Protein AF-A0A3L7WZP3-F1 (afdb_monomer)

Radius of gyration: 15.07 Å; Cα contacts (8 Å, |Δi|>4): 81; chains: 1; bounding box: 32×28×41 Å

pLDDT: mean 84.24, std 12.62, range [53.72, 95.75]

Structure (mmCIF, N/CA/C/O backbone):
data_AF-A0A3L7WZP3-F1
#
_entry.id   AF-A0A3L7WZP3-F1
#
loop_
_atom_site.group_PDB
_atom_site.id
_atom_site.type_symbol
_atom_site.label_atom_id
_atom_site.label_alt_id
_atom_site.label_comp_id
_atom_site.label_asym_id
_atom_site.label_entity_id
_atom_site.label_seq_id
_atom_site.pdbx_PDB_ins_code
_atom_site.Cartn_x
_atom_site.Cartn_y
_atom_site.Cartn_z
_atom_site.occupancy
_atom_site.B_iso_or_equiv
_atom_site.auth_seq_id
_atom_site.auth_comp_id
_atom_site.auth_asym_id
_atom_site.auth_atom_id
_atom_site.pdbx_PDB_model_num
ATOM 1 N N . MET A 1 1 ? -1.949 -8.631 -20.303 1.00 67.00 1 MET A N 1
ATOM 2 C CA . MET A 1 1 ? -1.338 -8.271 -19.006 1.00 67.00 1 MET A CA 1
ATOM 3 C C . MET A 1 1 ? -0.233 -9.268 -18.730 1.00 67.00 1 MET A C 1
ATOM 5 O O . MET A 1 1 ? -0.494 -10.459 -18.847 1.00 67.00 1 MET A O 1
ATOM 9 N N . THR A 1 2 ? 0.986 -8.809 -18.454 1.00 88.00 2 THR A N 1
ATOM 10 C CA . THR A 1 2 ? 2.069 -9.702 -18.022 1.00 88.00 2 THR A CA 1
ATOM 11 C C . THR A 1 2 ? 1.753 -10.227 -16.613 1.00 88.00 2 THR A C 1
ATOM 13 O O . THR A 1 2 ? 1.104 -9.517 -15.837 1.00 88.00 2 THR A O 1
ATOM 16 N N . PRO A 1 3 ? 2.157 -11.463 -16.263 1.00 89.62 3 PRO A N 1
ATOM 17 C CA . PRO A 1 3 ? 1.891 -12.039 -14.938 1.00 89.62 3 PRO A CA 1
ATOM 18 C C . PRO A 1 3 ? 2.468 -11.181 -13.802 1.00 89.62 3 PRO A C 1
ATOM 20 O O . PRO A 1 3 ? 1.884 -11.091 -12.725 1.00 89.62 3 PRO A O 1
ATOM 23 N N . GLU A 1 4 ? 3.568 -10.483 -14.069 1.00 90.12 4 GLU A N 1
ATOM 24 C CA . GLU A 1 4 ? 4.200 -9.555 -13.135 1.00 90.12 4 GLU A CA 1
ATOM 25 C C . GLU A 1 4 ? 3.325 -8.329 -12.832 1.00 90.12 4 GLU A C 1
ATOM 27 O O . GLU A 1 4 ? 3.165 -7.959 -11.671 1.00 90.12 4 GLU A O 1
ATOM 32 N N . LEU A 1 5 ? 2.659 -7.758 -13.845 1.00 92.25 5 LEU A N 1
ATOM 33 C CA . LEU A 1 5 ? 1.726 -6.643 -13.650 1.00 92.25 5 LEU A CA 1
ATOM 34 C C . LEU A 1 5 ? 0.556 -7.041 -12.746 1.00 92.25 5 LEU A C 1
ATOM 36 O O . LEU A 1 5 ? 0.122 -6.265 -11.898 1.00 92.25 5 LEU A O 1
ATOM 40 N N . VAL A 1 6 ? 0.051 -8.265 -12.925 1.00 94.31 6 VAL A N 1
ATOM 41 C CA . VAL A 1 6 ? -1.028 -8.807 -12.091 1.00 94.31 6 VAL A CA 1
ATOM 42 C C . VAL A 1 6 ? -0.557 -8.926 -10.642 1.00 94.31 6 VAL A C 1
ATOM 44 O O . VAL A 1 6 ? -1.271 -8.499 -9.740 1.00 94.31 6 VAL A O 1
ATOM 47 N N . ALA A 1 7 ? 0.659 -9.429 -10.408 1.00 93.50 7 ALA A N 1
ATOM 48 C CA . ALA A 1 7 ? 1.233 -9.503 -9.067 1.00 93.50 7 ALA A CA 1
ATOM 49 C C . ALA A 1 7 ? 1.394 -8.115 -8.421 1.00 93.50 7 ALA A C 1
ATOM 51 O O . ALA A 1 7 ? 0.998 -7.935 -7.270 1.00 93.50 7 ALA A O 1
ATOM 52 N N . ILE A 1 8 ? 1.899 -7.122 -9.163 1.00 95.12 8 ILE A N 1
ATOM 53 C CA . ILE A 1 8 ? 2.050 -5.737 -8.685 1.00 95.12 8 ILE A CA 1
ATOM 54 C C . ILE A 1 8 ? 0.693 -5.149 -8.285 1.00 95.12 8 ILE A C 1
ATOM 56 O O . ILE A 1 8 ? 0.563 -4.583 -7.199 1.00 95.12 8 ILE A O 1
ATOM 60 N N . VAL A 1 9 ? -0.332 -5.320 -9.124 1.00 95.00 9 VAL A N 1
ATOM 61 C CA . VAL A 1 9 ? -1.686 -4.822 -8.843 1.00 95.00 9 VAL A CA 1
ATOM 62 C C . VAL A 1 9 ? -2.279 -5.507 -7.614 1.00 95.00 9 VAL A C 1
ATOM 64 O O . VAL A 1 9 ? -2.833 -4.828 -6.750 1.00 95.00 9 VAL A O 1
ATOM 67 N N . MET A 1 10 ? -2.143 -6.829 -7.492 1.00 95.75 10 MET A N 1
ATOM 68 C CA . MET A 1 10 ? -2.678 -7.576 -6.350 1.00 95.75 10 MET A CA 1
ATOM 69 C C . MET A 1 10 ? -1.976 -7.190 -5.042 1.00 95.75 10 MET A C 1
ATOM 71 O O . MET A 1 10 ? -2.652 -6.911 -4.052 1.00 95.75 10 MET A O 1
ATOM 75 N N . LEU A 1 11 ? -0.641 -7.092 -5.041 1.00 94.75 11 LEU A N 1
ATOM 76 C CA . LEU A 1 11 ? 0.141 -6.661 -3.875 1.00 94.75 11 LEU A CA 1
ATOM 77 C C . LEU A 1 11 ? -0.181 -5.219 -3.475 1.00 94.75 11 LEU A C 1
ATOM 79 O O . LEU A 1 11 ? -0.425 -4.936 -2.300 1.00 94.75 11 LEU A O 1
ATOM 83 N N . GLY A 1 12 ? -0.215 -4.315 -4.456 1.00 94.25 12 GLY A N 1
ATOM 84 C CA . GLY A 1 12 ? -0.548 -2.912 -4.243 1.00 94.25 12 GLY A CA 1
ATOM 85 C C . GLY A 1 12 ? -1.948 -2.738 -3.660 1.00 94.25 12 GLY A C 1
ATOM 86 O O . GLY A 1 12 ? -2.132 -2.003 -2.692 1.00 94.25 12 G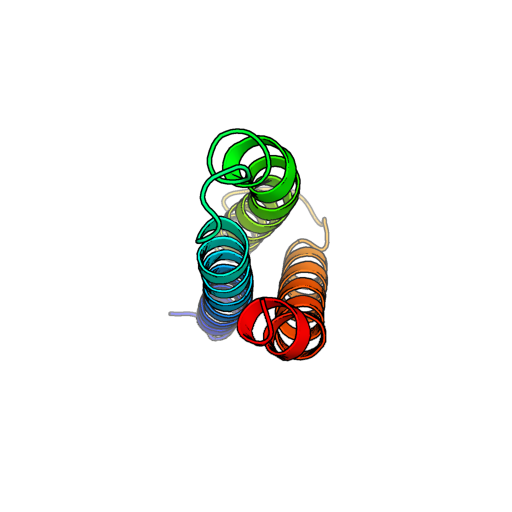LY A O 1
ATOM 87 N N . THR A 1 13 ? -2.925 -3.469 -4.197 1.00 94.75 13 THR A N 1
ATOM 88 C CA . THR A 1 13 ? -4.312 -3.423 -3.721 1.00 94.75 13 THR A CA 1
ATOM 89 C C . THR A 1 13 ? -4.431 -3.972 -2.304 1.00 94.75 13 THR A C 1
ATOM 91 O O . THR A 1 13 ? -5.039 -3.321 -1.457 1.00 94.75 13 THR A O 1
ATOM 94 N N . ALA A 1 14 ? -3.824 -5.131 -2.024 1.00 95.00 14 ALA A N 1
ATOM 95 C CA . ALA A 1 14 ? -3.892 -5.766 -0.711 1.00 95.00 14 ALA A CA 1
ATOM 96 C C . ALA A 1 14 ? -3.367 -4.837 0.393 1.00 95.00 14 ALA A C 1
ATOM 98 O O . ALA A 1 14 ? -4.101 -4.524 1.329 1.00 95.00 14 ALA A O 1
ATOM 99 N N . GLY A 1 15 ? -2.145 -4.312 0.249 1.00 92.31 15 GLY A N 1
ATOM 100 C CA . GLY A 1 15 ? -1.584 -3.431 1.274 1.00 92.31 15 GLY A CA 1
ATOM 101 C C . GLY A 1 15 ? -2.320 -2.094 1.402 1.00 92.31 15 GLY A C 1
ATOM 102 O O . GLY A 1 15 ? -2.528 -1.610 2.515 1.00 92.31 15 GLY A O 1
ATOM 103 N N . TYR A 1 16 ? -2.788 -1.516 0.288 1.00 92.62 16 TYR A N 1
ATOM 104 C CA . TYR A 1 16 ? -3.532 -0.256 0.308 1.00 92.62 16 TYR A CA 1
ATOM 105 C C . TYR A 1 16 ? -4.869 -0.409 1.039 1.00 92.62 16 TYR A C 1
ATOM 107 O O . TYR A 1 16 ? -5.197 0.398 1.912 1.00 92.62 16 TYR A O 1
ATOM 115 N N . VAL A 1 17 ? -5.632 -1.461 0.727 1.00 93.81 17 VAL A N 1
ATOM 116 C CA . VAL A 1 17 ? -6.921 -1.735 1.375 1.00 93.81 17 VAL A CA 1
ATOM 117 C C . VAL A 1 17 ? -6.720 -2.058 2.854 1.00 93.81 17 VAL A C 1
ATOM 119 O O . VAL A 1 17 ? -7.433 -1.502 3.687 1.00 93.81 17 VAL A O 1
ATOM 122 N N . SER A 1 18 ? -5.725 -2.877 3.214 1.00 91.88 18 SER A N 1
ATOM 123 C CA . SER A 1 18 ? -5.418 -3.173 4.619 1.00 91.88 18 SER A CA 1
ATOM 124 C C . SER A 1 18 ? -5.074 -1.913 5.414 1.00 91.88 18 SER A C 1
ATOM 126 O O . SER A 1 18 ? -5.638 -1.683 6.486 1.00 91.88 18 SER A O 1
ATOM 128 N N . LEU A 1 19 ? -4.195 -1.063 4.875 1.00 89.81 19 LEU A N 1
ATOM 129 C CA . LEU A 1 19 ? -3.763 0.161 5.544 1.00 89.81 19 LEU A CA 1
ATOM 130 C C . LEU A 1 19 ? -4.913 1.164 5.705 1.00 89.81 19 LEU A C 1
ATOM 132 O O . LEU A 1 19 ? -5.136 1.684 6.797 1.00 89.81 19 LEU A O 1
ATOM 136 N N . THR A 1 20 ? -5.660 1.431 4.634 1.00 88.38 20 THR A N 1
ATOM 137 C CA . THR A 1 20 ? -6.771 2.397 4.658 1.00 88.38 20 THR A CA 1
ATOM 138 C C . THR A 1 20 ? -7.919 1.938 5.553 1.00 88.38 20 THR A C 1
ATOM 140 O O . THR A 1 20 ? -8.479 2.756 6.281 1.00 88.38 20 THR A O 1
ATOM 143 N N . THR A 1 21 ? -8.215 0.636 5.579 1.00 89.88 21 THR A N 1
ATOM 144 C CA . THR A 1 21 ? -9.225 0.053 6.476 1.00 89.88 21 THR A CA 1
ATOM 145 C C . THR A 1 21 ? -8.835 0.232 7.943 1.00 89.88 21 THR A C 1
ATOM 147 O O . THR A 1 21 ? -9.642 0.706 8.748 1.00 89.88 21 THR A O 1
ATOM 150 N N . LEU A 1 22 ? -7.584 -0.081 8.301 1.00 86.06 22 LEU A N 1
ATOM 151 C CA . LEU A 1 22 ? -7.084 0.114 9.663 1.00 86.06 22 LEU A CA 1
ATOM 152 C C . LEU A 1 22 ? -7.161 1.590 10.079 1.00 86.06 22 LEU A C 1
ATOM 154 O O . LEU A 1 22 ? -7.675 1.911 11.150 1.00 86.06 22 LEU A O 1
ATOM 158 N N . LEU A 1 23 ? -6.674 2.493 9.226 1.00 83.50 23 LEU A N 1
ATOM 159 C CA . LEU A 1 23 ? -6.672 3.930 9.501 1.00 83.50 23 LEU A CA 1
ATOM 160 C C . LEU A 1 23 ? -8.090 4.499 9.627 1.00 83.50 23 LEU A C 1
ATOM 162 O O . LEU A 1 23 ? -8.333 5.336 10.497 1.00 83.50 23 LEU A O 1
ATOM 166 N N . GLY A 1 24 ? -9.031 4.027 8.806 1.00 83.06 24 GLY A N 1
ATOM 167 C CA . GLY A 1 24 ? -10.446 4.379 8.917 1.00 83.06 24 GLY A CA 1
ATOM 168 C C . GLY A 1 24 ? -11.049 3.940 10.252 1.00 83.06 24 GLY A C 1
ATOM 169 O O . GLY A 1 24 ? -11.763 4.715 10.886 1.00 83.06 24 GLY A O 1
ATOM 170 N N . THR A 1 25 ? -10.687 2.743 10.718 1.00 84.00 25 THR A N 1
ATOM 171 C CA . THR A 1 25 ? -11.147 2.193 12.004 1.00 84.00 25 THR A CA 1
ATOM 172 C C . THR A 1 25 ? -10.587 2.997 13.182 1.00 84.00 25 THR A C 1
ATOM 174 O O . THR A 1 25 ? -11.342 3.447 14.041 1.00 84.00 25 THR A O 1
ATOM 177 N N . LEU A 1 26 ? -9.279 3.284 13.178 1.00 79.50 26 LEU A N 1
ATOM 178 C CA . LEU A 1 26 ? -8.604 4.086 14.211 1.00 79.50 26 LEU A CA 1
ATOM 179 C C . LEU A 1 26 ? -9.059 5.559 14.237 1.00 79.50 26 LEU A C 1
ATOM 181 O O . LEU A 1 26 ? -9.005 6.214 15.279 1.00 79.50 26 LEU A O 1
ATOM 185 N N . GLY A 1 27 ? -9.489 6.098 13.094 1.00 70.81 27 GLY A N 1
ATOM 186 C CA . GLY A 1 27 ? -9.943 7.482 12.940 1.00 70.81 27 GLY A CA 1
ATOM 187 C C . GLY A 1 27 ? -11.392 7.747 13.370 1.00 70.81 27 GLY A C 1
ATOM 188 O O . GLY A 1 27 ? -11.843 8.888 13.262 1.00 70.81 27 GLY A O 1
ATOM 189 N N . SER A 1 28 ? -12.121 6.730 13.841 1.00 68.12 28 SER A N 1
ATOM 190 C CA . SER A 1 28 ? -13.542 6.822 14.215 1.00 68.12 28 SER A CA 1
ATOM 191 C C . SER A 1 28 ? -13.802 7.547 15.551 1.00 68.12 28 SER A C 1
ATOM 193 O O . SER A 1 28 ? -14.912 8.024 15.786 1.00 68.12 28 SER A O 1
ATOM 195 N N . GLY A 1 29 ? -12.780 7.714 16.401 1.00 65.00 29 GLY A N 1
ATOM 196 C CA . GLY A 1 29 ? -12.902 8.374 17.706 1.00 65.00 29 GLY A CA 1
ATOM 197 C C . GLY A 1 29 ? -13.016 9.917 17.647 1.00 65.00 29 GLY A C 1
ATOM 198 O O . GLY A 1 29 ? -12.296 10.569 16.880 1.00 65.00 29 GLY A O 1
ATOM 199 N N . PRO A 1 30 ? -13.837 10.552 18.513 1.00 57.28 30 PRO A N 1
ATOM 200 C CA . PRO A 1 30 ? -14.219 11.972 18.419 1.00 57.28 30 PRO A CA 1
ATOM 201 C C . PRO A 1 30 ? -13.089 12.996 18.649 1.00 57.28 30 PRO A C 1
ATOM 203 O O . PRO A 1 30 ? -13.256 14.166 18.316 1.00 57.28 30 PRO A O 1
ATOM 206 N N . ARG A 1 31 ? -11.925 12.590 19.178 1.00 57.41 31 ARG A N 1
ATOM 207 C CA . ARG A 1 31 ? -10.778 13.484 19.466 1.00 57.41 31 ARG A CA 1
ATOM 208 C C . ARG A 1 31 ? -9.548 13.229 18.581 1.00 57.41 31 ARG A C 1
ATOM 210 O O . ARG A 1 31 ? -8.551 13.933 18.687 1.00 57.41 31 ARG A O 1
ATOM 217 N N . THR A 1 32 ? -9.641 12.247 17.687 1.00 54.81 32 THR A N 1
ATOM 218 C CA . THR A 1 32 ? -8.499 11.626 16.995 1.00 54.81 32 THR A CA 1
ATOM 219 C C . THR A 1 32 ? -8.500 11.893 15.479 1.00 54.81 32 THR A C 1
ATOM 221 O O . THR A 1 32 ? -7.460 11.843 14.816 1.00 54.81 32 THR A O 1
ATOM 224 N N . ARG A 1 33 ? -9.668 12.265 14.935 1.00 54.22 33 ARG A N 1
ATOM 225 C CA . ARG A 1 33 ? -9.954 12.455 13.502 1.00 54.22 33 ARG A CA 1
ATOM 226 C C . ARG A 1 33 ? -9.115 13.540 12.808 1.00 54.22 33 ARG A C 1
ATOM 228 O O . ARG A 1 33 ? -8.938 13.477 11.597 1.00 54.22 33 ARG A O 1
ATOM 235 N N . ALA A 1 34 ? -8.594 14.518 13.553 1.00 53.72 34 ALA A N 1
ATOM 236 C CA . ALA A 1 34 ? -7.903 15.679 12.983 1.00 53.72 34 ALA A CA 1
ATOM 237 C C . ALA A 1 34 ? -6.389 15.484 12.768 1.00 53.72 34 ALA A C 1
ATOM 239 O O . ALA A 1 34 ? -5.803 16.209 11.970 1.00 53.72 34 ALA A O 1
ATOM 240 N N . VAL A 1 35 ? -5.750 14.523 13.453 1.00 54.47 35 VAL A N 1
ATOM 241 C CA . VAL A 1 35 ? -4.275 14.411 13.459 1.00 54.47 35 VAL A CA 1
ATOM 242 C C . VAL A 1 35 ? -3.776 13.034 13.015 1.00 54.47 35 VAL A C 1
ATOM 244 O O . VAL A 1 35 ? -2.784 12.974 12.295 1.00 54.47 35 VAL A O 1
ATOM 247 N N . LEU A 1 36 ? -4.459 11.927 13.352 1.00 55.44 36 LEU A N 1
ATOM 248 C CA . LEU A 1 36 ? -3.959 10.587 12.995 1.00 55.44 36 LEU A CA 1
ATOM 249 C C . LEU A 1 36 ? -3.988 10.303 11.487 1.00 55.44 36 LEU A C 1
ATOM 251 O O . LEU A 1 36 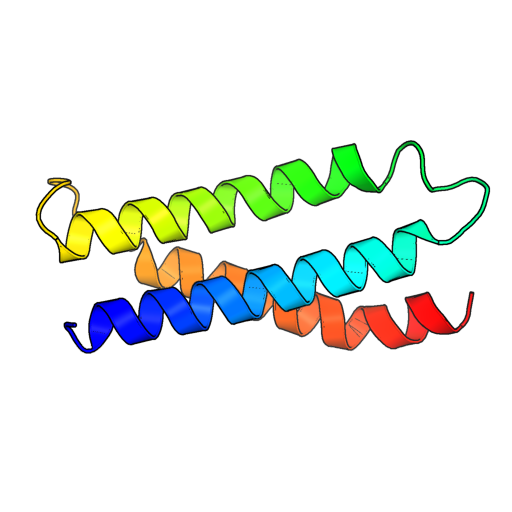? -3.061 9.678 10.976 1.00 55.44 36 LEU A O 1
ATOM 255 N N . LEU A 1 37 ? -5.018 10.764 10.770 1.00 57.03 37 LEU A N 1
ATOM 256 C CA . LEU A 1 37 ? -5.167 10.471 9.341 1.00 57.03 37 LEU A CA 1
ATOM 257 C C . LEU A 1 37 ? -4.071 11.142 8.489 1.00 57.03 37 LEU A C 1
ATOM 259 O O . LEU A 1 37 ? -3.397 10.425 7.760 1.00 57.03 37 LEU A O 1
ATOM 263 N N . PRO A 1 38 ? -3.792 12.455 8.590 1.00 57.94 38 PRO A N 1
ATOM 264 C CA . PRO A 1 38 ? -2.755 13.076 7.762 1.00 57.94 38 PRO A CA 1
ATOM 265 C C . PRO A 1 38 ? -1.333 12.680 8.178 1.00 57.94 38 PRO A C 1
ATOM 267 O O . PRO A 1 38 ? -0.484 12.467 7.315 1.00 57.94 38 PRO A O 1
ATOM 270 N N . VAL A 1 39 ? -1.071 12.563 9.488 1.00 65.00 39 VAL A N 1
ATOM 271 C CA . VAL A 1 39 ? 0.287 12.335 10.012 1.00 65.00 39 VAL A CA 1
ATOM 272 C C . VAL A 1 39 ? 0.759 10.904 9.798 1.00 65.00 39 VAL A C 1
ATOM 274 O O . VAL A 1 39 ? 1.936 10.721 9.525 1.00 65.00 39 VAL A O 1
ATOM 277 N N . MET A 1 40 ? -0.115 9.898 9.908 1.00 63.41 40 MET A N 1
ATOM 278 C CA . MET A 1 40 ? 0.287 8.495 9.735 1.00 63.41 40 MET A CA 1
ATOM 279 C C . MET A 1 40 ? -0.006 7.969 8.328 1.00 63.41 40 MET A C 1
ATOM 281 O O . MET A 1 40 ? 0.818 7.246 7.774 1.00 63.41 40 MET A O 1
ATOM 285 N N . ALA A 1 41 ? -1.138 8.336 7.711 1.00 70.56 41 ALA A N 1
ATOM 286 C CA . ALA A 1 41 ? -1.489 7.791 6.397 1.00 70.56 41 ALA A CA 1
ATOM 287 C C . ALA A 1 41 ? -0.515 8.252 5.313 1.00 70.56 41 ALA A C 1
ATOM 289 O O . ALA A 1 41 ? -0.092 7.444 4.494 1.00 70.56 41 ALA A O 1
ATOM 290 N N . LEU A 1 42 ? -0.136 9.534 5.319 1.00 76.81 42 LEU A N 1
ATOM 291 C CA . LEU A 1 42 ? 0.745 10.104 4.304 1.00 76.81 42 LEU A CA 1
ATOM 292 C C . LEU A 1 42 ? 2.135 9.433 4.271 1.00 76.81 42 LEU A C 1
ATOM 294 O O . LEU A 1 42 ? 2.499 8.925 3.210 1.00 76.81 42 LEU A O 1
ATOM 298 N N . PRO A 1 43 ? 2.905 9.345 5.377 1.00 82.75 43 PRO A N 1
ATOM 299 C CA . PRO A 1 43 ? 4.235 8.730 5.342 1.00 82.75 43 PRO A CA 1
ATOM 300 C C . PRO A 1 43 ? 4.215 7.227 5.051 1.00 82.75 43 PRO A C 1
ATOM 302 O O . PRO A 1 43 ? 5.228 6.695 4.612 1.00 82.75 43 PRO A O 1
ATOM 305 N N . LEU A 1 44 ? 3.091 6.543 5.276 1.00 81.75 44 LEU A N 1
ATOM 306 C CA . LEU A 1 44 ? 2.955 5.109 5.015 1.00 81.75 44 LEU A CA 1
ATOM 307 C C . LEU A 1 44 ? 2.473 4.811 3.590 1.00 81.75 44 LEU A C 1
ATOM 309 O O . LEU A 1 44 ? 2.993 3.906 2.940 1.00 81.75 44 LEU A O 1
ATOM 313 N N . LEU A 1 45 ? 1.512 5.585 3.078 1.00 86.94 45 LEU A N 1
ATOM 314 C CA . LEU A 1 45 ? 0.959 5.399 1.735 1.00 86.94 45 LEU A CA 1
ATOM 315 C C . LEU A 1 45 ? 1.922 5.852 0.642 1.00 86.94 45 LEU A C 1
ATOM 317 O O . LEU A 1 45 ? 2.033 5.184 -0.381 1.00 86.94 45 LEU A O 1
ATOM 321 N N . VAL A 1 46 ? 2.623 6.971 0.843 1.00 91.12 46 VAL A N 1
ATOM 322 C CA . VAL A 1 46 ? 3.541 7.533 -0.159 1.00 91.12 46 VAL A CA 1
ATOM 323 C C . VAL A 1 46 ? 4.599 6.525 -0.629 1.00 91.12 46 VAL A C 1
ATOM 325 O O . VAL A 1 46 ? 4.668 6.292 -1.836 1.00 91.12 46 VAL A O 1
ATOM 328 N N . PRO A 1 47 ? 5.402 5.885 0.243 1.00 91.75 47 PRO A N 1
ATOM 329 C CA . PRO A 1 47 ? 6.421 4.942 -0.213 1.00 91.75 47 PRO A CA 1
ATOM 330 C C . PRO A 1 47 ? 5.814 3.717 -0.903 1.00 91.75 47 PRO A C 1
ATOM 332 O O . PRO A 1 47 ? 6.375 3.236 -1.887 1.00 91.75 47 PRO A O 1
ATOM 335 N N . MET A 1 48 ? 4.643 3.255 -0.457 1.00 92.62 48 MET A N 1
ATOM 336 C CA . MET A 1 48 ? 3.936 2.147 -1.096 1.00 92.62 48 MET A CA 1
ATOM 337 C C . MET A 1 48 ? 3.459 2.509 -2.512 1.00 92.62 48 MET A C 1
ATOM 339 O O . MET A 1 48 ? 3.652 1.735 -3.448 1.00 92.62 48 MET A O 1
ATOM 343 N N . LEU A 1 49 ? 2.882 3.702 -2.689 1.00 93.12 49 LEU A N 1
ATOM 344 C CA . LEU A 1 49 ? 2.456 4.205 -3.996 1.00 93.12 49 LEU A CA 1
ATOM 345 C C . LEU A 1 49 ? 3.650 4.409 -4.933 1.00 93.12 49 LEU A C 1
ATOM 347 O O . LEU A 1 49 ? 3.582 4.025 -6.098 1.00 93.12 49 LEU A O 1
ATOM 351 N N . ILE A 1 50 ? 4.759 4.954 -4.425 1.00 94.12 50 ILE A N 1
ATOM 352 C CA . ILE A 1 50 ? 5.999 5.099 -5.196 1.00 94.12 50 ILE A CA 1
ATOM 353 C C . ILE A 1 50 ? 6.498 3.725 -5.651 1.00 94.12 50 ILE A C 1
ATOM 355 O O . ILE A 1 50 ? 6.809 3.564 -6.829 1.00 94.12 50 ILE A O 1
ATOM 359 N N . ALA A 1 51 ? 6.528 2.732 -4.757 1.00 94.44 51 ALA A N 1
ATOM 360 C CA . ALA A 1 51 ? 6.941 1.374 -5.092 1.00 94.44 51 ALA A CA 1
ATOM 361 C C . ALA A 1 51 ? 6.056 0.761 -6.186 1.00 94.44 51 ALA A C 1
ATOM 363 O O . ALA A 1 51 ? 6.578 0.189 -7.138 1.00 94.44 51 ALA A O 1
ATOM 364 N N . ALA A 1 52 ? 4.734 0.938 -6.100 1.00 94.44 52 ALA A N 1
ATOM 365 C CA . ALA A 1 52 ? 3.792 0.435 -7.098 1.00 94.44 52 ALA A CA 1
ATOM 366 C C . ALA A 1 52 ? 3.971 1.103 -8.470 1.00 94.44 52 ALA A C 1
ATOM 368 O O . ALA A 1 52 ? 4.042 0.411 -9.486 1.00 94.44 52 ALA A O 1
ATOM 369 N N . VAL A 1 53 ? 4.086 2.436 -8.511 1.00 95.12 53 VAL A N 1
ATOM 370 C CA . VAL A 1 53 ? 4.282 3.188 -9.763 1.00 95.12 53 VAL A CA 1
ATOM 371 C C . VAL A 1 53 ? 5.619 2.831 -10.405 1.00 95.12 53 VAL A C 1
ATOM 373 O O . VAL A 1 53 ? 5.671 2.592 -11.610 1.00 95.12 53 VAL A O 1
ATOM 376 N N . ARG A 1 54 ? 6.691 2.758 -9.609 1.00 94.69 54 ARG A N 1
ATOM 377 C CA . ARG A 1 54 ? 8.025 2.396 -10.094 1.00 94.69 54 ARG A CA 1
ATOM 378 C C . ARG A 1 54 ? 8.076 0.960 -10.594 1.00 94.69 54 ARG A C 1
ATOM 380 O O . ARG A 1 54 ? 8.457 0.761 -11.736 1.00 94.69 54 ARG A O 1
ATOM 387 N N . ALA A 1 55 ? 7.584 -0.003 -9.814 1.00 92.94 55 ALA A N 1
ATOM 388 C CA . ALA A 1 55 ? 7.499 -1.398 -10.241 1.00 92.94 55 ALA A CA 1
ATOM 389 C C . ALA A 1 55 ? 6.710 -1.537 -11.551 1.00 92.94 55 ALA A C 1
ATOM 391 O O . ALA A 1 55 ? 7.160 -2.195 -12.480 1.00 92.94 55 ALA A O 1
ATOM 392 N N . THR A 1 56 ? 5.566 -0.856 -11.667 1.00 93.19 56 THR A N 1
ATOM 393 C CA . THR A 1 56 ? 4.767 -0.883 -12.900 1.00 93.19 56 THR A CA 1
ATOM 394 C C . THR A 1 56 ? 5.547 -0.305 -14.080 1.00 93.19 56 THR A C 1
ATOM 396 O O . THR A 1 56 ? 5.593 -0.918 -15.141 1.00 93.19 56 THR A O 1
ATOM 399 N N . GLY A 1 57 ?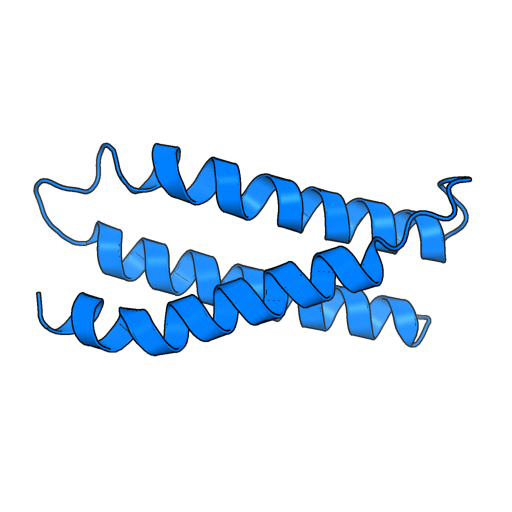 6.188 0.855 -13.926 1.00 92.38 57 GLY A N 1
ATOM 400 C CA . GLY A 1 57 ? 6.937 1.455 -15.028 1.00 92.38 57 GLY A CA 1
ATOM 401 C C . GLY A 1 57 ? 8.189 0.669 -15.424 1.00 92.38 57 GLY A C 1
ATOM 402 O O . GLY A 1 57 ? 8.467 0.583 -16.616 1.00 92.38 57 GLY A O 1
ATOM 403 N N . ASP A 1 58 ? 8.882 0.036 -14.476 1.00 91.38 58 ASP A N 1
ATOM 404 C CA . ASP A 1 58 ? 10.020 -0.849 -14.754 1.00 91.38 58 ASP A CA 1
ATOM 405 C C . ASP A 1 58 ? 9.573 -2.052 -15.600 1.00 91.38 58 ASP A C 1
ATOM 407 O O . ASP A 1 58 ? 10.167 -2.331 -16.640 1.00 91.38 58 ASP A O 1
ATOM 411 N N . THR A 1 59 ? 8.452 -2.699 -15.248 1.00 90.19 59 THR A N 1
ATOM 412 C CA . THR A 1 59 ? 7.900 -3.817 -16.048 1.00 90.19 59 THR A CA 1
ATOM 413 C C . THR A 1 59 ? 7.424 -3.412 -17.443 1.00 90.19 59 THR A C 1
ATOM 415 O O . THR A 1 59 ? 7.321 -4.251 -18.337 1.00 90.19 59 THR A O 1
ATOM 418 N N . LEU A 1 60 ? 7.125 -2.126 -17.640 1.00 90.94 60 LEU A N 1
ATOM 419 C CA . LEU A 1 60 ? 6.747 -1.556 -18.932 1.00 90.94 60 LEU A CA 1
ATOM 420 C C . LEU A 1 60 ? 7.953 -0.984 -19.698 1.00 90.94 60 LEU A C 1
ATOM 422 O O . LEU A 1 60 ? 7.772 -0.458 -20.794 1.00 90.94 60 LEU A O 1
ATOM 426 N N . GLY A 1 61 ? 9.168 -1.060 -19.140 1.00 89.00 61 GLY A N 1
ATOM 427 C CA . GLY A 1 61 ? 10.383 -0.494 -19.735 1.00 89.00 61 GLY A CA 1
ATOM 428 C C . GLY A 1 61 ? 10.399 1.038 -19.789 1.00 89.00 61 GLY A C 1
ATOM 429 O O . GLY A 1 61 ? 11.140 1.620 -20.577 1.00 89.00 61 GLY A O 1
ATOM 430 N N . LEU A 1 62 ? 9.567 1.706 -18.984 1.00 87.44 62 LEU A N 1
ATOM 431 C CA . LEU A 1 62 ? 9.442 3.170 -18.941 1.00 87.44 62 LEU A CA 1
ATOM 432 C C . LEU A 1 62 ? 10.525 3.829 -18.083 1.00 87.44 62 LEU A C 1
ATOM 434 O O . LEU A 1 62 ? 10.816 5.015 -18.238 1.00 87.44 62 LEU A O 1
ATOM 438 N N . PHE A 1 63 ? 11.107 3.069 -17.162 1.00 82.38 63 PHE A N 1
ATOM 439 C CA . PHE A 1 63 ? 12.159 3.517 -16.264 1.00 82.38 63 PHE A CA 1
ATOM 440 C C . PHE A 1 63 ? 13.387 2.620 -16.457 1.00 82.38 63 PHE A C 1
ATOM 442 O O . PHE A 1 63 ? 13.268 1.407 -16.573 1.00 82.38 63 PHE A O 1
ATOM 449 N N . GLY A 1 64 ? 14.575 3.225 -16.523 1.00 71.88 64 GLY A N 1
ATOM 450 C CA . GLY A 1 64 ? 15.840 2.519 -16.773 1.00 71.88 64 GLY A CA 1
ATOM 451 C C . GLY A 1 64 ? 16.604 2.121 -15.508 1.00 71.88 64 GLY A C 1
ATOM 452 O O . GLY A 1 64 ? 17.829 2.072 -15.547 1.00 71.88 64 GLY A O 1
ATOM 453 N N . GLY A 1 65 ? 15.923 1.955 -14.369 1.00 73.50 65 GLY A N 1
ATOM 454 C CA . GLY A 1 65 ? 16.560 1.620 -13.092 1.00 73.50 65 GLY A CA 1
ATOM 455 C C . GLY A 1 65 ? 16.426 0.136 -12.751 1.00 73.50 65 GLY A C 1
ATOM 456 O O . GLY A 1 65 ? 15.384 -0.449 -12.995 1.00 73.50 65 GLY A O 1
ATOM 457 N N . GLU A 1 66 ? 17.452 -0.455 -12.133 1.00 76.88 66 GLU A N 1
ATOM 458 C CA . GLU A 1 66 ? 17.440 -1.851 -11.644 1.00 76.88 66 GLU A CA 1
ATOM 459 C C . GLU A 1 66 ? 17.030 -1.961 -10.162 1.00 76.88 66 GLU A C 1
ATOM 461 O O . GLU A 1 66 ? 17.334 -2.936 -9.471 1.00 76.88 66 GLU A O 1
ATOM 466 N N . ALA A 1 67 ? 16.392 -0.926 -9.616 1.00 86.56 67 ALA A N 1
ATOM 467 C CA . ALA A 1 67 ? 16.040 -0.922 -8.204 1.00 86.56 67 ALA A CA 1
ATOM 468 C C . ALA A 1 67 ? 14.914 -1.942 -7.921 1.00 86.56 67 ALA A C 1
ATOM 470 O O . ALA A 1 67 ? 13.975 -2.064 -8.707 1.00 86.56 67 ALA A O 1
ATOM 471 N N . PRO A 1 68 ? 14.955 -2.666 -6.785 1.00 91.75 68 PRO A N 1
ATOM 472 C CA . PRO A 1 68 ? 14.033 -3.766 -6.506 1.00 91.75 68 PRO A CA 1
ATOM 473 C C . PRO A 1 68 ? 12.666 -3.260 -6.005 1.00 91.75 68 PRO A C 1
ATOM 475 O O . PRO A 1 68 ? 12.242 -3.550 -4.884 1.00 91.75 68 PRO A O 1
ATOM 478 N N . TRP A 1 69 ? 11.951 -2.489 -6.827 1.00 93.81 69 TRP A N 1
ATOM 479 C CA . TRP A 1 69 ? 10.681 -1.856 -6.450 1.00 93.81 69 TRP A CA 1
ATOM 480 C C . TRP A 1 69 ? 9.568 -2.857 -6.153 1.00 93.81 69 TRP A C 1
ATOM 482 O O . TRP A 1 69 ? 8.765 -2.613 -5.256 1.00 93.81 69 TRP A O 1
ATOM 492 N N . VAL A 1 70 ? 9.543 -4.005 -6.839 1.00 91.94 70 VAL A N 1
ATOM 493 C CA . VAL A 1 70 ? 8.593 -5.094 -6.549 1.00 91.94 70 VAL A CA 1
ATOM 494 C C . VAL A 1 70 ? 8.818 -5.645 -5.138 1.00 91.94 70 VAL A C 1
ATOM 496 O O . VAL A 1 70 ? 7.857 -5.873 -4.405 1.00 91.94 70 VAL A O 1
ATOM 499 N N . MET A 1 71 ? 10.080 -5.798 -4.718 1.00 93.75 71 MET A N 1
ATOM 500 C CA . MET A 1 71 ? 10.413 -6.229 -3.358 1.00 93.75 71 MET A CA 1
ATOM 501 C C . MET A 1 71 ? 9.987 -5.176 -2.334 1.00 93.75 71 MET A C 1
ATOM 503 O O . MET A 1 71 ? 9.372 -5.519 -1.328 1.00 93.75 71 MET A O 1
ATOM 507 N N . LEU A 1 72 ? 10.254 -3.893 -2.607 1.00 94.12 72 LEU A N 1
ATOM 508 C CA . LEU A 1 72 ? 9.817 -2.788 -1.752 1.00 94.12 72 LEU A CA 1
ATOM 509 C C . LEU A 1 72 ? 8.287 -2.776 -1.598 1.00 94.12 72 LEU A C 1
ATOM 511 O O . LEU A 1 72 ? 7.782 -2.686 -0.481 1.00 94.12 72 LEU A O 1
ATOM 515 N N . LEU A 1 73 ? 7.551 -2.928 -2.704 1.00 94.69 73 LEU A N 1
ATOM 516 C CA . LEU A 1 73 ? 6.092 -3.022 -2.702 1.00 94.69 73 LEU A CA 1
ATOM 517 C C . LEU A 1 73 ? 5.617 -4.219 -1.876 1.00 94.69 73 LEU A C 1
ATOM 519 O O . LEU A 1 73 ? 4.710 -4.071 -1.062 1.00 94.69 73 LEU A O 1
ATOM 523 N N . GLY A 1 74 ? 6.247 -5.383 -2.051 1.00 95.50 74 GLY A N 1
ATOM 524 C CA . GLY A 1 74 ? 5.948 -6.589 -1.283 1.00 95.50 74 GLY A CA 1
ATOM 525 C C . GLY A 1 74 ? 6.160 -6.398 0.220 1.00 95.50 74 GLY A C 1
ATOM 526 O O . GLY A 1 74 ? 5.293 -6.769 1.009 1.00 95.50 74 GLY A O 1
ATOM 527 N N . VAL A 1 75 ? 7.260 -5.753 0.623 1.00 95.31 75 VAL A N 1
ATOM 528 C CA . VAL A 1 75 ? 7.540 -5.428 2.031 1.00 95.31 75 VAL A CA 1
ATOM 529 C C . VAL A 1 75 ? 6.471 -4.498 2.600 1.00 95.31 75 VAL A C 1
ATOM 531 O O . VAL A 1 75 ? 5.934 -4.783 3.668 1.00 95.31 75 VAL A O 1
ATOM 534 N N . PHE A 1 76 ? 6.109 -3.425 1.890 1.00 93.50 76 PHE A N 1
ATOM 535 C CA . PHE A 1 76 ? 5.060 -2.508 2.346 1.00 93.50 76 PHE A CA 1
ATOM 536 C C . PHE A 1 76 ? 3.680 -3.167 2.393 1.00 93.50 76 PHE A C 1
ATOM 538 O O . PHE A 1 76 ? 2.931 -2.947 3.347 1.00 93.50 76 PHE A O 1
ATOM 545 N N . ALA A 1 77 ? 3.344 -4.000 1.407 1.00 94.50 77 ALA A N 1
ATOM 546 C CA . ALA A 1 77 ?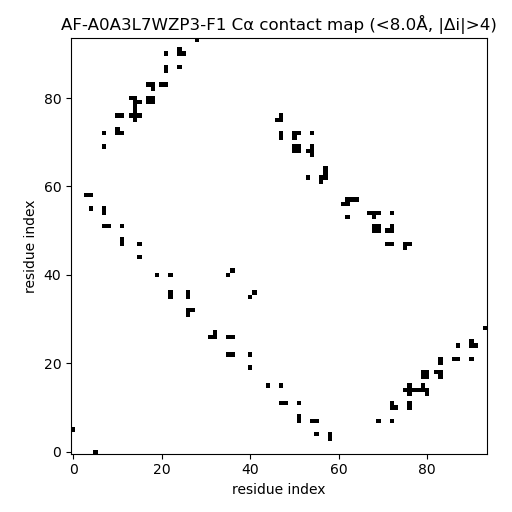 2.086 -4.736 1.372 1.00 94.50 77 ALA A CA 1
ATOM 547 C C . ALA A 1 77 ? 1.980 -5.724 2.541 1.00 94.50 77 ALA A C 1
ATOM 549 O O . ALA A 1 77 ? 0.966 -5.759 3.238 1.00 94.50 77 ALA A O 1
ATOM 550 N N . LEU A 1 78 ? 3.047 -6.475 2.813 1.00 9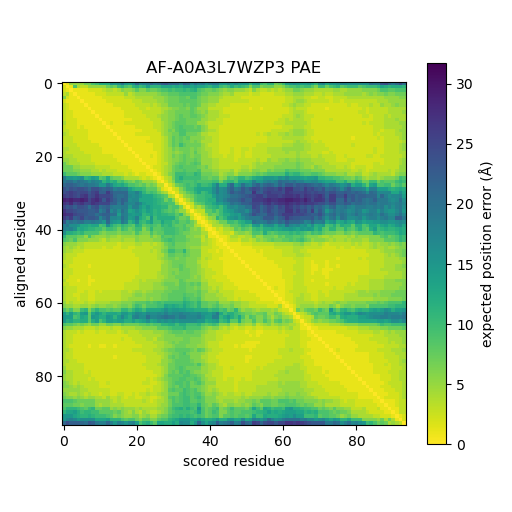5.25 78 LEU A N 1
ATOM 551 C CA . LEU A 1 78 ? 3.092 -7.401 3.938 1.00 95.25 78 LEU A CA 1
ATOM 552 C C . LEU A 1 78 ? 3.023 -6.654 5.272 1.00 95.25 78 LEU A C 1
ATOM 554 O O . LEU A 1 78 ? 2.198 -6.983 6.121 1.00 95.25 78 LEU A O 1
ATOM 558 N N . TRP A 1 79 ? 3.849 -5.622 5.445 1.00 93.75 79 TRP A N 1
ATOM 559 C CA . TRP A 1 79 ? 3.897 -4.826 6.668 1.00 93.75 79 TRP A CA 1
ATOM 560 C C . TRP A 1 79 ? 2.543 -4.177 6.987 1.00 93.75 79 TRP A C 1
ATOM 562 O O . TRP A 1 79 ? 2.076 -4.264 8.123 1.00 93.75 79 TRP A O 1
ATOM 572 N N . SER A 1 80 ? 1.883 -3.575 5.993 1.00 90.38 80 SER A N 1
ATOM 573 C CA . SER A 1 80 ? 0.566 -2.948 6.170 1.00 90.38 80 SER A CA 1
ATOM 574 C C . SER A 1 80 ? -0.521 -3.970 6.494 1.00 90.38 80 SER A C 1
ATOM 576 O O . SER A 1 80 ? -1.334 -3.725 7.384 1.00 90.38 80 SER A O 1
ATOM 578 N N . THR A 1 81 ? -0.502 -5.135 5.843 1.00 93.31 81 THR A N 1
ATOM 579 C CA . THR A 1 81 ? -1.445 -6.228 6.118 1.00 93.31 81 THR A CA 1
ATOM 580 C C . THR A 1 81 ? -1.264 -6.781 7.531 1.00 93.31 81 THR A C 1
ATOM 582 O O . THR A 1 81 ? -2.236 -6.897 8.272 1.00 93.31 81 THR A O 1
ATOM 585 N N . LEU A 1 82 ? -0.026 -7.070 7.947 1.00 94.38 82 LEU A N 1
ATOM 586 C CA . LEU A 1 82 ? 0.271 -7.567 9.295 1.00 94.38 82 LEU A CA 1
ATOM 587 C C . LEU A 1 82 ? -0.108 -6.546 10.368 1.00 94.38 82 LEU A C 1
ATOM 589 O O . LEU A 1 82 ? -0.751 -6.892 11.357 1.00 94.38 82 LEU A O 1
ATOM 593 N N . THR A 1 83 ? 0.246 -5.280 10.149 1.00 88.12 83 THR A N 1
ATOM 594 C CA . THR A 1 83 ? -0.098 -4.183 11.058 1.00 88.12 83 THR A CA 1
ATOM 595 C C . THR A 1 83 ? -1.613 -4.037 11.180 1.00 88.12 83 THR A C 1
ATOM 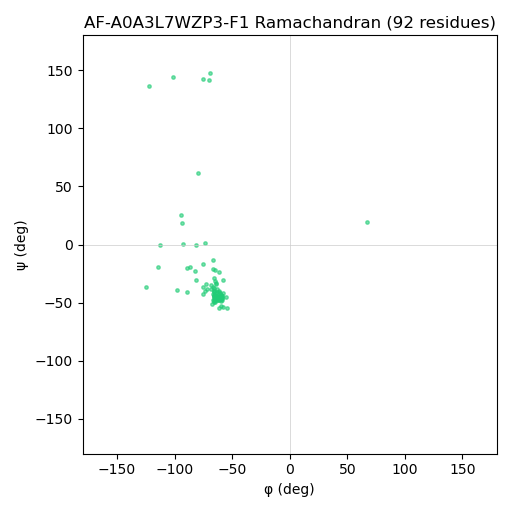597 O O . THR A 1 83 ? -2.116 -3.892 12.291 1.00 88.12 83 THR A O 1
ATOM 600 N N . ALA A 1 84 ? -2.349 -4.142 10.068 1.00 89.00 84 ALA A N 1
ATOM 601 C CA . ALA A 1 84 ? -3.806 -4.156 10.079 1.00 89.00 84 ALA A CA 1
ATOM 602 C C . ALA A 1 84 ? -4.350 -5.326 10.902 1.00 89.00 84 ALA A C 1
ATOM 604 O O . ALA A 1 84 ? -5.102 -5.087 11.835 1.00 89.00 84 ALA A O 1
ATOM 605 N N . VAL A 1 85 ? -3.926 -6.564 10.640 1.00 91.75 85 VAL A N 1
ATOM 606 C CA . VAL A 1 85 ? -4.409 -7.751 11.373 1.00 91.75 85 VAL A CA 1
ATOM 607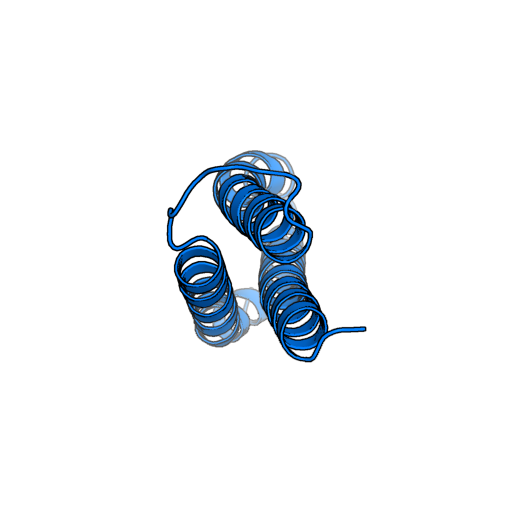 C C . VAL A 1 85 ? -4.152 -7.648 12.880 1.00 91.75 85 VAL A C 1
ATOM 609 O O . VAL A 1 85 ? -5.027 -7.989 13.671 1.00 91.75 85 VAL A O 1
ATOM 612 N N . ILE A 1 86 ? -2.978 -7.158 13.286 1.00 90.81 86 ILE A N 1
ATOM 613 C CA . ILE A 1 86 ? -2.593 -7.065 14.702 1.00 90.81 86 ILE A CA 1
ATOM 614 C C . ILE A 1 86 ? -3.313 -5.914 15.414 1.00 90.81 86 ILE A C 1
ATOM 616 O O . ILE A 1 86 ? -3.745 -6.073 16.553 1.00 90.81 86 ILE A O 1
ATOM 620 N N . LEU A 1 87 ? -3.427 -4.745 14.775 1.00 87.31 87 LEU A N 1
ATOM 621 C CA . LEU A 1 87 ? -3.991 -3.552 15.413 1.00 87.31 87 LEU A CA 1
ATOM 622 C C . LEU A 1 87 ? -5.514 -3.462 15.300 1.00 87.31 87 LEU A C 1
ATOM 624 O O . LEU A 1 87 ? -6.120 -2.735 16.083 1.00 87.31 87 LEU A O 1
ATOM 628 N N . PHE A 1 88 ? -6.145 -4.174 14.363 1.00 84.44 88 PHE A N 1
ATOM 629 C CA . PHE A 1 88 ? -7.594 -4.107 14.160 1.00 84.44 88 PHE A CA 1
ATOM 630 C C . PHE A 1 88 ? -8.411 -4.493 15.408 1.00 84.44 88 PHE A C 1
ATOM 632 O O . PHE A 1 88 ? -9.317 -3.735 15.744 1.00 84.44 88 PHE A O 1
ATOM 639 N N . PRO A 1 89 ? -8.091 -5.564 16.166 1.00 85.38 89 PRO A N 1
ATOM 640 C CA . PRO A 1 89 ? -8.800 -5.881 17.411 1.00 85.38 89 PRO A CA 1
ATOM 641 C C . PRO A 1 89 ? -8.726 -4.745 18.441 1.00 85.38 89 PRO A C 1
ATOM 643 O O . PRO A 1 89 ? 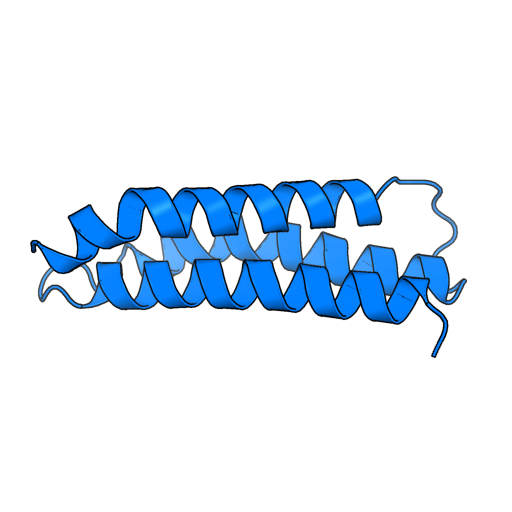-9.747 -4.329 18.979 1.00 85.38 89 PRO A O 1
ATOM 646 N N . LEU A 1 90 ? -7.534 -4.161 18.625 1.00 80.94 90 LEU A N 1
ATOM 647 C CA . LEU A 1 90 ? -7.324 -3.017 19.520 1.00 80.94 90 LEU A CA 1
ATOM 648 C C . LEU A 1 90 ? -8.068 -1.759 19.042 1.00 80.94 90 LEU A C 1
ATOM 650 O O . LEU A 1 90 ? -8.448 -0.914 19.850 1.00 80.94 90 LEU A O 1
ATOM 654 N N . ALA A 1 91 ? -8.230 -1.603 17.727 1.00 78.00 91 ALA A N 1
ATOM 655 C CA . ALA A 1 91 ? -8.966 -0.496 17.132 1.00 78.00 91 ALA A CA 1
ATOM 656 C C . ALA A 1 91 ? -10.484 -0.630 17.329 1.00 78.00 91 ALA A C 1
ATOM 658 O O . ALA A 1 91 ? -11.147 0.390 17.471 1.00 78.00 91 ALA A O 1
ATOM 659 N N . VAL A 1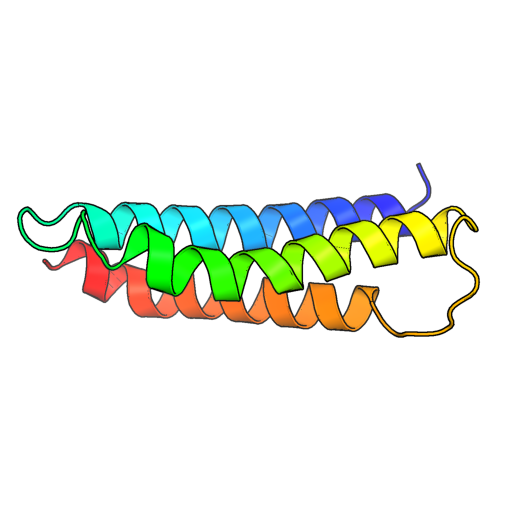 92 ? -11.016 -1.859 17.331 1.00 79.12 92 VAL A N 1
ATOM 660 C CA . VAL A 1 92 ? -12.452 -2.156 17.490 1.00 79.12 92 VAL A CA 1
ATOM 661 C C . VAL A 1 92 ? -12.898 -2.133 18.954 1.00 79.12 92 VAL A C 1
ATOM 663 O O . VAL A 1 92 ? -14.040 -1.793 19.233 1.00 79.12 92 VAL A O 1
ATOM 666 N N . GLU A 1 93 ? -12.018 -2.469 19.898 1.00 73.56 93 GLU A N 1
ATOM 667 C CA . GLU A 1 93 ? -12.320 -2.448 21.340 1.00 73.56 93 GLU A CA 1
ATOM 668 C C . GLU A 1 93 ? -12.402 -1.031 21.955 1.00 73.56 93 GLU A C 1
ATOM 670 O O . GLU A 1 93 ? -12.619 -0.901 23.161 1.00 73.56 93 GLU A O 1
ATOM 675 N N . ARG A 1 94 ? -12.227 0.032 21.158 1.00 56.75 94 ARG A N 1
ATOM 676 C CA . ARG A 1 94 ? -12.337 1.438 21.585 1.00 56.75 94 ARG A CA 1
ATOM 677 C C . ARG A 1 94 ? -13.632 2.087 21.127 1.00 56.75 94 ARG A C 1
ATOM 679 O O . ARG A 1 94 ? -14.109 2.959 21.887 1.00 56.75 94 ARG A O 1
#

Sequence (94 aa):
MTPELVAIVMLGTAGYVSLTTLLGTLGSGPRTRAVLLPVMALPLLVPMLIAAVRATGDTLGLFGGEAPWVMLLGVFALWSTLTAVILFPLAVER

Secondary structure (DSSP, 8-state):
--HHHHHHHHHHHHHHHHHHHHHHHHTTSTTTTTTHHHHHHHHHHHHHHHHHHHHHHHHTT-------HHHHHHHHHHHHHHHHHHHHHHHHT-

Mean predicted aligned error: 6.43 Å

Solvent-accessible surface area (backbone atoms only — not comparable to full-atom values): 5121 Å² total; per-residue (Å²): 131,58,74,65,58,53,51,50,52,50,40,48,48,50,15,49,52,30,38,53,52,38,51,54,51,57,38,69,46,98,90,39,56,85,54,55,55,67,68,52,47,48,75,56,48,50,61,38,51,50,20,44,55,49,32,53,33,39,79,67,67,75,42,96,65,90,70,66,26,59,58,51,24,47,51,44,18,49,51,27,37,52,50,23,67,67,46,41,62,68,40,69,79,108

Nearest PDB structures (foldseek):
  2wy2-assembly1_C  TM=4.456E-01  e=4.706E+00  Escherichia coli

Foldseek 3Di:
DPPQLVLLVVLLVQLVCLQVVQQVLLCPDPPRVPDSCVPPVVVLNVLLVVLSVVSVCVVVVNDPDPDPSSVSNNVSSVVSNVCSVVCVVVSNVD